Protein AF-0000000084538954 (afdb_homodimer)

Foldseek 3Di:
DPPPPPPPCVVVCPPPHDDDDDDDDDDDPVVVVLLQVQQVVVVHHSVVSVVCVVVVQWDADPSHIDGPPPPD/DPPPPPPPCVVVCPPPHDDDDDDDDDDDPVVVVLLQVQQVVVVHHSVVSVVCVVVVQWDADPSHIDGPPPPD

Structure (mmCIF, N/CA/C/O backbone):
data_AF-0000000084538954-model_v1
#
loop_
_entity.id
_entity.type
_entity.pdbx_description
1 polymer 'Ribbon-helix-helix protein CopG domain-containing protein'
#
loop_
_atom_site.group_PDB
_atom_site.id
_atom_site.type_symbol
_atom_site.label_atom_id
_atom_site.label_alt_id
_atom_site.label_comp_id
_atom_site.label_asym_id
_atom_site.label_entity_id
_atom_site.label_seq_id
_atom_site.pdbx_PDB_ins_code
_atom_site.Cartn_x
_atom_site.Cartn_y
_atom_site.Cartn_z
_atom_site.occupancy
_atom_site.B_iso_or_equiv
_atom_site.auth_seq_id
_atom_site.auth_comp_id
_atom_site.auth_asym_id
_atom_site.auth_atom_id
_atom_site.pdbx_PDB_model_num
ATOM 1 N N . MET A 1 1 ? 22.234 42.188 21.312 1 40.59 1 MET A N 1
ATOM 2 C CA . MET A 1 1 ? 22.531 40.875 20.812 1 40.59 1 MET A CA 1
ATOM 3 C C . MET A 1 1 ? 21.391 40.344 19.938 1 40.59 1 MET A C 1
ATOM 5 O O . MET A 1 1 ? 20.234 40.344 20.359 1 40.59 1 MET A O 1
ATOM 9 N N . LYS A 1 2 ? 21.547 40.5 18.578 1 42.34 2 LYS A N 1
ATOM 10 C CA . LYS A 1 2 ? 20.594 40.094 17.547 1 42.34 2 LYS A CA 1
ATOM 11 C C . LYS A 1 2 ? 20.078 38.688 17.797 1 42.34 2 LYS A C 1
ATOM 13 O O . LYS A 1 2 ? 20.859 37.75 18.047 1 42.34 2 LYS A O 1
ATOM 18 N N . ARG A 1 3 ? 18.953 38.5 18.438 1 47.72 3 ARG A N 1
ATOM 19 C CA . ARG A 1 3 ? 18.328 37.188 18.562 1 47.72 3 ARG A CA 1
ATOM 20 C C . ARG A 1 3 ? 18.438 36.406 17.25 1 47.72 3 ARG A C 1
ATOM 22 O O . ARG A 1 3 ? 17.953 36.844 16.219 1 47.72 3 ARG A O 1
ATOM 29 N N . THR A 1 4 ? 19.625 35.781 16.938 1 44.12 4 THR A N 1
ATOM 30 C CA . THR A 1 4 ? 19.75 34.781 15.891 1 44.12 4 THR A CA 1
ATOM 31 C C . THR A 1 4 ? 18.453 34 15.766 1 44.12 4 THR A C 1
ATOM 33 O O . THR A 1 4 ? 17.922 33.469 16.766 1 44.12 4 THR A O 1
ATOM 36 N N . LYS A 1 5 ? 17.484 34.438 14.961 1 42.75 5 LYS A N 1
ATOM 37 C CA . LYS A 1 5 ? 16.344 33.625 14.531 1 42.75 5 LYS A CA 1
ATOM 38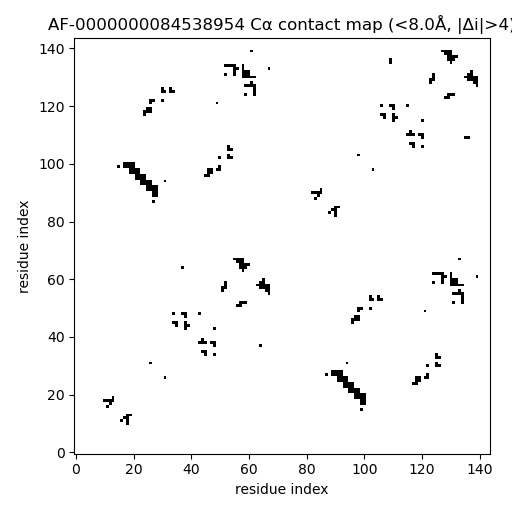 C C . LYS A 1 5 ? 16.734 32.156 14.422 1 42.75 5 LYS A C 1
ATOM 40 O O . LYS A 1 5 ? 17.625 31.797 13.641 1 42.75 5 LYS A O 1
ATOM 45 N N . LEU A 1 6 ? 17.016 31.453 15.594 1 44 6 LEU A N 1
ATOM 46 C CA . LEU A 1 6 ? 17.203 30.016 15.492 1 44 6 LEU A CA 1
ATOM 47 C C . LEU A 1 6 ? 16.344 29.438 14.375 1 44 6 LEU A C 1
ATOM 49 O O . LEU A 1 6 ? 15.125 29.656 14.344 1 44 6 LEU A O 1
ATOM 53 N N . TYR A 1 7 ? 16.625 29.562 13.086 1 45.28 7 TYR A N 1
ATOM 54 C CA . TYR A 1 7 ? 16.078 28.688 12.039 1 45.28 7 TYR A CA 1
ATOM 55 C C . TYR A 1 7 ? 15.734 27.312 12.602 1 45.28 7 TYR A C 1
ATOM 57 O O . TYR A 1 7 ? 16.609 26.453 12.758 1 45.28 7 TYR A O 1
ATOM 65 N N . GLY A 1 8 ? 15.305 27.234 13.867 1 39.62 8 GLY A N 1
ATOM 66 C CA . GLY A 1 8 ? 14.961 25.875 14.242 1 39.62 8 GLY A CA 1
ATOM 67 C C . GLY A 1 8 ? 14.383 25.062 13.094 1 39.62 8 GLY A C 1
ATOM 68 O O . GLY A 1 8 ? 13.797 25.625 12.164 1 39.62 8 GLY A O 1
ATOM 69 N N . ASN A 1 9 ? 15.094 24 12.664 1 43.22 9 ASN A N 1
ATOM 70 C CA . ASN A 1 9 ? 14.719 22.953 11.719 1 43.22 9 ASN A CA 1
ATOM 71 C C . ASN A 1 9 ? 13.211 22.703 11.734 1 43.22 9 ASN A C 1
ATOM 73 O O . ASN A 1 9 ? 12.703 22.031 12.633 1 43.22 9 ASN A O 1
ATOM 77 N N . ARG A 1 10 ? 12.398 23.641 11.797 1 44.56 10 ARG A N 1
ATOM 78 C CA . ARG A 1 10 ? 11 23.25 11.609 1 44.56 10 ARG A CA 1
ATOM 79 C C . ARG A 1 10 ? 10.867 22.109 10.617 1 44.56 10 ARG A C 1
ATOM 81 O O . ARG A 1 10 ? 11.039 22.297 9.414 1 44.56 10 ARG A O 1
ATOM 88 N N . ALA A 1 11 ? 11.766 21.188 10.734 1 47 11 ALA A N 1
ATOM 89 C CA . ALA A 1 11 ? 11.469 20 9.938 1 47 11 ALA A CA 1
ATOM 90 C C . ALA A 1 11 ? 9.969 19.891 9.656 1 47 11 ALA A C 1
ATOM 92 O O . ALA A 1 11 ? 9.156 20.016 10.57 1 47 11 ALA A O 1
ATOM 93 N N . GLU A 1 12 ? 9.555 20.625 8.633 1 50.78 12 GLU A N 1
ATOM 94 C CA . GLU A 1 12 ? 8.18 20.641 8.156 1 50.78 12 GLU A CA 1
ATOM 95 C C . GLU A 1 12 ? 7.469 19.328 8.461 1 50.78 12 GLU A C 1
ATOM 97 O O . GLU A 1 12 ? 7.887 18.266 7.984 1 50.78 12 GLU A O 1
ATOM 102 N N . ARG A 1 13 ? 7.129 19.078 9.75 1 62 13 ARG A N 1
ATOM 103 C CA . ARG A 1 13 ? 6.191 18 10.062 1 62 13 ARG A CA 1
ATOM 104 C C . ARG A 1 13 ? 5.031 17.984 9.07 1 62 13 ARG A C 1
ATOM 106 O O . ARG A 1 13 ? 4.391 19.016 8.836 1 62 13 ARG A O 1
ATOM 113 N N . GLY A 1 14 ? 5.191 17.203 8.109 1 68.25 14 GLY A N 1
ATOM 114 C CA . GLY A 1 14 ? 4.172 17.062 7.086 1 68.25 14 GLY A CA 1
ATOM 115 C C . GLY A 1 14 ? 2.77 16.922 7.656 1 68.25 14 GLY A C 1
ATOM 116 O O . GLY A 1 14 ? 2.543 17.203 8.836 1 68.25 14 GLY A O 1
ATOM 117 N N . GLN A 1 15 ? 1.912 16.672 6.832 1 78.38 15 GLN A N 1
ATOM 118 C CA . GLN A 1 15 ? 0.48 16.547 7.086 1 78.38 15 GLN A CA 1
ATOM 119 C C . GLN A 1 15 ? 0.212 15.695 8.32 1 78.38 15 GLN A C 1
ATOM 121 O O . GLN A 1 15 ? -0.75 15.938 9.055 1 78.38 15 GLN A O 1
ATOM 126 N N . TYR A 1 16 ? 1.184 14.844 8.719 1 89.88 16 TYR A N 1
ATOM 127 C CA . TYR A 1 16 ? 0.974 13.898 9.812 1 89.88 16 TYR A CA 1
ATOM 128 C C . TYR A 1 16 ? 1.87 14.234 11 1 89.88 16 TYR A C 1
ATOM 130 O O . TYR A 1 16 ? 1.995 13.438 11.938 1 89.88 16 TYR A O 1
ATOM 138 N N . GLY A 1 17 ? 2.506 15.367 10.93 1 89.38 17 GLY A N 1
ATOM 139 C CA . GLY A 1 17 ? 3.395 15.75 12.016 1 89.38 17 GLY A CA 1
ATOM 140 C C . GLY A 1 17 ? 4.688 14.961 12.039 1 89.38 17 GLY A C 1
ATOM 141 O O . GLY A 1 17 ? 5.359 14.891 13.07 1 89.38 17 GLY A O 1
ATOM 142 N N . GLU A 1 18 ? 4.934 14.25 11.07 1 91.81 18 GLU A N 1
ATOM 143 C CA . GLU A 1 18 ? 6.117 13.406 10.914 1 91.81 18 GLU A CA 1
ATOM 144 C C . GLU A 1 18 ? 6.77 13.625 9.547 1 91.81 18 GLU A C 1
ATOM 146 O O . GLU A 1 18 ? 6.094 13.977 8.586 1 91.81 18 GLU A O 1
ATOM 151 N N . THR A 1 19 ? 8.062 13.391 9.562 1 92.5 19 THR A N 1
ATOM 152 C CA . THR A 1 19 ? 8.781 13.43 8.289 1 92.5 19 THR A CA 1
ATOM 153 C C . THR A 1 19 ? 8.539 12.148 7.492 1 92.5 19 THR A C 1
ATOM 155 O O . THR A 1 19 ? 8.328 11.086 8.07 1 92.5 19 THR A O 1
ATOM 158 N N . LYS A 1 20 ? 8.531 12.336 6.156 1 94.56 20 LYS A N 1
ATOM 159 C CA . LYS A 1 20 ? 8.336 11.18 5.285 1 94.56 20 LYS A CA 1
ATOM 160 C C . LYS A 1 20 ? 9.672 10.57 4.867 1 94.56 20 LYS A C 1
ATOM 162 O O . LYS A 1 20 ? 10.688 11.273 4.82 1 94.56 20 LYS A O 1
ATOM 167 N N . SER A 1 21 ? 9.633 9.305 4.723 1 95.12 21 SER A N 1
ATOM 168 C CA . SER A 1 21 ? 10.773 8.562 4.191 1 95.12 21 SER A CA 1
ATOM 169 C C . SER A 1 21 ? 10.391 7.766 2.951 1 95.12 21 SER A C 1
ATOM 171 O O . SER A 1 21 ? 9.219 7.438 2.758 1 95.12 21 SER A O 1
ATOM 173 N N . ARG A 1 22 ? 11.453 7.469 2.189 1 96.69 22 ARG A N 1
ATOM 174 C CA . ARG A 1 22 ? 11.242 6.695 0.972 1 96.69 22 ARG A CA 1
ATOM 175 C C . ARG A 1 22 ? 11.273 5.195 1.266 1 96.69 22 ARG A C 1
ATOM 177 O O . ARG A 1 22 ? 12.125 4.723 2.018 1 96.69 22 ARG A O 1
ATOM 184 N N . VAL A 1 23 ? 10.281 4.527 0.753 1 97.56 23 VAL A N 1
ATOM 185 C CA . VAL A 1 23 ? 10.25 3.072 0.818 1 97.56 23 VAL A CA 1
ATOM 186 C C . VAL A 1 23 ? 10.102 2.494 -0.588 1 97.56 23 VAL A C 1
ATOM 188 O O . VAL A 1 23 ? 9.391 3.055 -1.427 1 97.56 23 VAL A O 1
ATOM 191 N N . THR A 1 24 ? 10.844 1.407 -0.842 1 97.94 24 THR A N 1
ATOM 192 C CA . THR A 1 24 ? 10.758 0.71 -2.121 1 97.94 24 THR A CA 1
ATOM 193 C C . THR A 1 24 ? 9.984 -0.594 -1.978 1 97.94 24 THR A C 1
ATOM 195 O O . THR A 1 24 ? 10.258 -1.391 -1.077 1 97.94 24 THR A O 1
ATOM 198 N N . LEU A 1 25 ? 8.992 -0.76 -2.842 1 98 25 LEU A N 1
ATOM 199 C CA . LEU A 1 25 ? 8.211 -1.99 -2.889 1 98 25 LEU A CA 1
ATOM 200 C C . LEU A 1 25 ? 8.375 -2.691 -4.234 1 98 25 LEU A C 1
ATOM 202 O O . LEU A 1 25 ? 8.586 -2.035 -5.258 1 98 25 LEU A O 1
ATOM 206 N N . THR A 1 26 ? 8.32 -4.027 -4.219 1 97.19 26 THR A N 1
ATOM 207 C CA . THR A 1 26 ? 8.359 -4.828 -5.438 1 97.19 26 THR A CA 1
ATOM 208 C C . THR A 1 26 ? 6.988 -5.43 -5.734 1 97.19 26 THR A C 1
ATOM 210 O O . THR A 1 26 ? 6.547 -6.344 -5.039 1 97.19 26 THR A O 1
ATOM 213 N N . VAL A 1 27 ? 6.312 -4.855 -6.691 1 97.19 27 VAL A N 1
ATOM 214 C CA . VAL A 1 27 ? 4.957 -5.273 -7.035 1 97.19 27 VAL A CA 1
ATOM 215 C C . VAL A 1 27 ? 4.824 -5.395 -8.555 1 97.19 27 VAL A C 1
ATOM 217 O O . VAL A 1 27 ? 5.73 -5.004 -9.289 1 97.19 27 VAL A O 1
ATOM 220 N N . THR A 1 28 ? 3.789 -6.082 -8.906 1 97.31 28 THR A N 1
ATOM 221 C CA . THR A 1 28 ? 3.557 -6.254 -10.336 1 97.31 28 THR A CA 1
ATOM 222 C C . THR A 1 28 ? 3.107 -4.941 -10.969 1 97.31 28 THR A C 1
ATOM 224 O O . THR A 1 28 ? 2.691 -4.016 -10.273 1 97.31 28 THR A O 1
ATOM 227 N N . GLN A 1 29 ? 3.242 -4.867 -12.328 1 96.44 29 GLN A N 1
ATOM 228 C CA . GLN A 1 29 ? 2.77 -3.689 -13.055 1 96.44 29 GLN A CA 1
ATOM 229 C C . GLN A 1 29 ? 1.269 -3.492 -12.859 1 96.44 29 GLN A C 1
ATOM 231 O O . GLN A 1 29 ? 0.796 -2.361 -12.734 1 96.44 29 GLN A O 1
ATOM 236 N N . SER A 1 30 ? 0.51 -4.562 -12.836 1 96.5 30 SER A N 1
ATOM 237 C CA . SER A 1 30 ? -0.934 -4.469 -12.641 1 96.5 30 SER A CA 1
ATOM 238 C C . SER A 1 30 ? -1.275 -3.854 -11.289 1 96.5 30 SER A C 1
ATOM 240 O O . SER A 1 30 ? -2.191 -3.035 -11.188 1 96.5 30 SER A O 1
ATOM 242 N N . ALA A 1 31 ? -0.552 -4.219 -10.25 1 96.19 31 ALA A N 1
ATOM 243 C CA . ALA A 1 31 ? -0.782 -3.656 -8.922 1 96.19 31 ALA A CA 1
ATOM 244 C C . ALA A 1 31 ? -0.517 -2.152 -8.914 1 96.19 31 ALA A C 1
ATOM 246 O O . ALA A 1 31 ? -1.271 -1.388 -8.305 1 96.19 31 ALA A O 1
ATOM 247 N N . ILE A 1 32 ? 0.532 -1.754 -9.656 1 97.44 32 ILE A N 1
ATOM 248 C CA . ILE A 1 32 ? 0.861 -0.335 -9.758 1 97.44 32 ILE A CA 1
ATOM 249 C C . ILE A 1 32 ? -0.292 0.417 -10.414 1 97.44 32 ILE A C 1
ATOM 251 O O . ILE A 1 32 ? -0.74 1.448 -9.906 1 97.44 32 ILE A O 1
ATOM 255 N N . ASP A 1 33 ? -0.715 -0.148 -11.484 1 96.81 33 ASP A N 1
ATOM 256 C CA . ASP A 1 33 ? -1.813 0.473 -12.219 1 96.81 33 ASP A CA 1
ATOM 257 C C . ASP A 1 33 ? -3.07 0.56 -11.359 1 96.81 33 ASP A C 1
ATOM 259 O O . ASP A 1 33 ? -3.779 1.568 -11.391 1 96.81 33 ASP A O 1
ATOM 263 N N . MET A 1 34 ? -3.346 -0.428 -10.602 1 95.19 34 MET A N 1
ATOM 264 C CA . MET A 1 34 ? -4.52 -0.458 -9.734 1 95.19 34 MET A CA 1
ATOM 265 C C . MET A 1 34 ? -4.406 0.585 -8.633 1 95.19 34 MET A C 1
ATOM 267 O O . MET A 1 34 ? -5.367 1.297 -8.336 1 95.19 34 MET A O 1
ATOM 271 N N . LEU A 1 35 ? -3.23 0.683 -8.047 1 96.19 35 LEU A N 1
ATOM 272 C CA . LEU A 1 35 ? -3.008 1.696 -7.023 1 96.19 35 LEU A CA 1
ATOM 273 C C . LEU A 1 35 ? -3.178 3.1 -7.598 1 96.19 35 LEU A C 1
ATOM 275 O O . LEU A 1 35 ? -3.779 3.967 -6.961 1 96.19 35 LEU A O 1
ATOM 279 N N . ASP A 1 36 ? -2.668 3.268 -8.836 1 97.06 36 ASP A N 1
ATOM 280 C CA . ASP A 1 36 ? -2.791 4.562 -9.492 1 97.06 36 ASP A CA 1
ATOM 281 C C . ASP A 1 36 ? -4.254 4.906 -9.758 1 97.06 36 ASP A C 1
ATOM 283 O O . ASP A 1 36 ? -4.676 6.047 -9.57 1 97.06 36 ASP A O 1
ATOM 287 N N . GLN A 1 37 ? -4.953 3.971 -10.242 1 96.25 37 GLN A N 1
ATOM 288 C CA . GLN A 1 37 ? -6.371 4.184 -10.516 1 96.25 37 GLN A CA 1
ATOM 289 C C . GLN A 1 37 ? -7.129 4.523 -9.234 1 96.25 37 GLN A C 1
ATOM 291 O O . GLN A 1 37 ? -7.945 5.449 -9.219 1 96.25 37 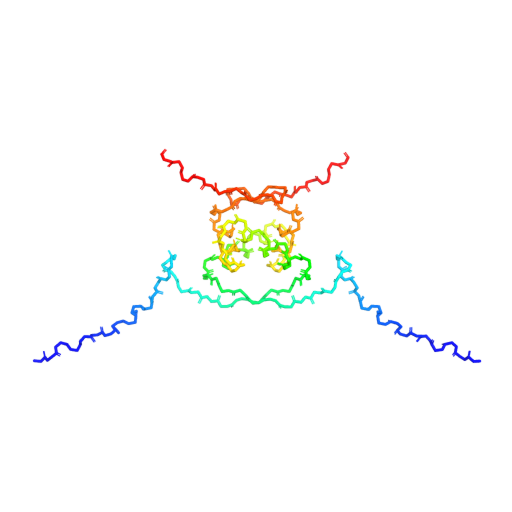GLN A O 1
ATOM 296 N N . MET A 1 38 ? -6.871 3.791 -8.141 1 94.38 38 MET A N 1
ATOM 297 C CA . MET A 1 38 ? -7.504 4.055 -6.852 1 94.38 38 MET A CA 1
ATOM 298 C C . MET A 1 38 ? -7.168 5.461 -6.359 1 94.38 38 MET A C 1
ATOM 300 O O . MET A 1 38 ? -8.039 6.172 -5.859 1 94.38 38 MET A O 1
ATOM 304 N N . ALA A 1 39 ? -5.891 5.797 -6.492 1 96.31 39 ALA A N 1
ATOM 305 C CA . ALA A 1 39 ? -5.449 7.113 -6.043 1 96.31 39 ALA A CA 1
ATOM 306 C C . ALA A 1 39 ? -6.172 8.227 -6.797 1 96.31 39 ALA A C 1
ATOM 308 O O . ALA A 1 39 ? -6.637 9.195 -6.191 1 96.31 39 ALA A O 1
ATOM 309 N N . LYS A 1 40 ? -6.34 8.023 -8.102 1 96.12 40 LYS A N 1
ATOM 310 C CA . LYS A 1 40 ? -7 9.016 -8.945 1 96.12 40 LYS A CA 1
ATOM 311 C C . LYS A 1 40 ? -8.461 9.188 -8.547 1 96.12 40 LYS A C 1
ATOM 313 O O . LYS A 1 40 ? -8.992 10.297 -8.57 1 96.12 40 LYS A O 1
ATOM 318 N N . GLU A 1 41 ? -9.062 8.148 -8.156 1 93.38 41 GLU A N 1
ATOM 319 C CA . GLU A 1 41 ? -10.477 8.156 -7.805 1 93.38 41 GLU A CA 1
ATOM 320 C C . GLU A 1 41 ? -10.742 9.055 -6.598 1 93.38 41 GLU A C 1
ATOM 322 O O . GLU A 1 41 ? -11.836 9.617 -6.461 1 93.38 41 GLU A O 1
ATOM 327 N N . VAL A 1 42 ? -9.781 9.219 -5.695 1 93.38 42 VAL A N 1
ATOM 328 C CA . VAL A 1 42 ? -9.977 10.008 -4.484 1 93.38 42 VAL A CA 1
ATOM 329 C C . VAL A 1 42 ? -9.078 11.242 -4.52 1 93.38 42 VAL A C 1
ATOM 331 O O . VAL A 1 42 ? -8.812 11.859 -3.486 1 93.38 42 VAL A O 1
ATOM 334 N N . ASP A 1 43 ? -8.477 11.578 -5.656 1 96 43 ASP A N 1
ATOM 335 C CA . ASP A 1 43 ? -7.645 12.75 -5.918 1 96 43 ASP A CA 1
ATOM 336 C C . ASP A 1 43 ? -6.395 12.742 -5.039 1 96 43 ASP A C 1
ATOM 338 O O . ASP A 1 43 ? -6.086 13.734 -4.379 1 96 43 ASP A O 1
ATOM 342 N N . LEU A 1 44 ? 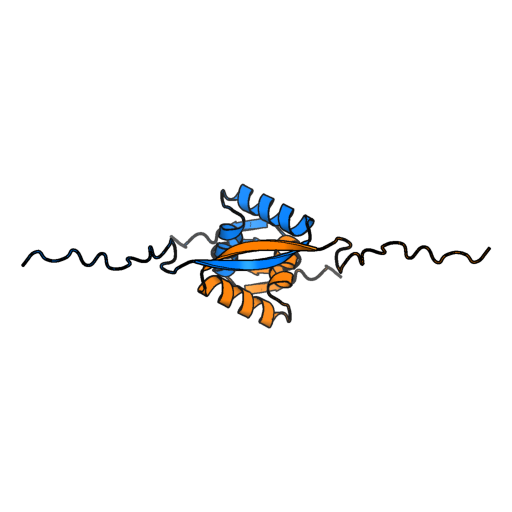-5.695 11.609 -4.988 1 96.56 44 LEU A N 1
ATOM 343 C CA . LEU A 1 44 ? -4.426 11.43 -4.293 1 96.56 44 LEU A CA 1
ATOM 344 C C . LEU A 1 44 ? -3.354 10.914 -5.246 1 96.56 44 LEU A C 1
ATOM 346 O O . LEU A 1 44 ? -3.643 10.602 -6.402 1 96.56 44 LEU A O 1
ATOM 350 N N . ASN A 1 45 ? -2.16 10.977 -4.746 1 97.5 45 ASN A N 1
ATOM 351 C CA . ASN A 1 45 ? -1.089 10.234 -5.402 1 97.5 45 ASN A CA 1
ATOM 352 C C . ASN A 1 45 ? -0.924 8.836 -4.797 1 97.5 45 ASN A C 1
ATOM 354 O O . ASN A 1 45 ? -1.524 8.531 -3.768 1 97.5 45 ASN A O 1
ATOM 358 N N . ARG A 1 46 ? -0.214 8.023 -5.465 1 97.25 46 ARG A N 1
ATOM 359 C CA . ARG A 1 46 ? -0.007 6.641 -5.047 1 97.25 46 ARG A CA 1
ATOM 360 C C . ARG A 1 46 ? 0.546 6.574 -3.627 1 97.25 46 ARG A C 1
ATOM 362 O O . ARG A 1 46 ? 0.09 5.766 -2.814 1 97.25 46 ARG A O 1
ATOM 369 N N . SER A 1 47 ? 1.572 7.457 -3.287 1 97.94 47 SER A N 1
ATOM 370 C CA . SER A 1 47 ? 2.188 7.461 -1.965 1 97.94 47 SER A CA 1
ATOM 371 C C . SER A 1 47 ? 1.182 7.859 -0.889 1 97.94 47 SER A C 1
ATOM 373 O O . SER A 1 47 ? 1.104 7.219 0.162 1 97.94 47 SER A O 1
ATOM 375 N N . GLU A 1 48 ? 0.434 8.859 -1.216 1 96.75 48 GLU A N 1
ATOM 376 C CA . GLU A 1 48 ? -0.577 9.305 -0.264 1 96.75 48 GLU A CA 1
ATOM 377 C C . GLU A 1 48 ? -1.685 8.266 -0.102 1 96.75 48 GLU A C 1
ATOM 379 O O . GLU A 1 48 ? -2.203 8.07 0.999 1 96.75 48 GLU A O 1
ATOM 384 N N . LEU A 1 49 ? -2.014 7.57 -1.155 1 95.75 49 LEU A N 1
ATOM 385 C CA . LEU A 1 49 ? -3.006 6.504 -1.069 1 95.75 49 LEU A CA 1
ATOM 386 C C . LEU A 1 49 ? -2.551 5.414 -0.104 1 95.75 49 LEU A C 1
ATOM 388 O O . LEU A 1 49 ? -3.287 5.047 0.814 1 95.75 49 LEU A O 1
ATOM 392 N N . VAL A 1 50 ? -1.343 4.98 -0.274 1 96.44 50 VAL A N 1
ATOM 393 C CA . VAL A 1 50 ? -0.814 3.91 0.564 1 96.44 50 VAL A CA 1
ATOM 394 C C . VAL A 1 50 ? -0.691 4.395 2.008 1 96.44 50 VAL A C 1
ATOM 396 O O . VAL A 1 50 ? -0.996 3.656 2.945 1 96.44 50 VAL A O 1
ATOM 399 N N . GLU A 1 51 ? -0.341 5.707 2.166 1 95.75 51 GLU A N 1
ATOM 400 C CA . GLU A 1 51 ? -0.246 6.32 3.486 1 95.75 51 GLU A CA 1
ATOM 401 C C . GLU A 1 51 ? -1.593 6.301 4.203 1 95.75 51 GLU A C 1
ATOM 403 O O . GLU A 1 51 ? -1.681 5.871 5.355 1 95.75 51 GLU A O 1
ATOM 408 N N . GLN A 1 52 ? -2.619 6.711 3.543 1 94.06 52 GLN A N 1
ATOM 409 C CA . GLN A 1 52 ? -3.943 6.809 4.148 1 94.06 52 GLN A CA 1
ATOM 410 C C . GLN A 1 52 ? -4.535 5.426 4.406 1 94.06 52 GLN A C 1
ATOM 412 O O . GLN A 1 52 ? -5.262 5.23 5.383 1 94.06 52 GLN A O 1
ATOM 417 N N . ILE A 1 53 ? -4.168 4.461 3.566 1 93.12 53 ILE A N 1
ATOM 418 C CA . ILE A 1 53 ? -4.578 3.078 3.803 1 93.12 53 ILE A CA 1
ATOM 419 C C . ILE A 1 53 ? -3.912 2.555 5.074 1 93.12 53 ILE A C 1
ATOM 421 O O . ILE A 1 53 ? -4.574 1.967 5.93 1 93.12 53 ILE A O 1
ATOM 425 N N . ALA A 1 54 ? -2.658 2.758 5.172 1 94.06 54 ALA A N 1
ATOM 426 C CA . ALA A 1 54 ? -1.906 2.299 6.336 1 94.06 54 ALA A CA 1
ATOM 427 C C . ALA A 1 54 ? -2.48 2.885 7.625 1 94.06 54 ALA A C 1
ATOM 429 O O . ALA A 1 54 ? -2.607 2.182 8.633 1 94.06 54 ALA A O 1
ATOM 430 N N . ARG A 1 55 ? -2.898 4.098 7.539 1 91.81 55 ARG A N 1
ATOM 431 C CA . ARG A 1 55 ? -3.363 4.805 8.727 1 91.81 55 ARG A CA 1
ATOM 432 C C . ARG A 1 55 ? -4.832 4.504 9.008 1 91.81 55 ARG A C 1
ATOM 434 O O . ARG A 1 55 ? -5.375 4.926 10.023 1 91.81 55 ARG A O 1
ATOM 441 N N . GLY A 1 56 ? -5.438 3.891 8.055 1 90 56 GLY A N 1
ATOM 442 C CA . GLY A 1 56 ? -6.836 3.549 8.258 1 90 56 GLY A CA 1
ATOM 443 C C . GLY A 1 56 ? -7.785 4.672 7.879 1 90 56 GLY A C 1
ATOM 444 O O . GLY A 1 56 ? -8.945 4.672 8.289 1 90 56 GLY A O 1
ATOM 445 N N . MET A 1 57 ? -7.309 5.641 7.203 1 90.69 57 MET A N 1
ATOM 446 C CA . MET A 1 57 ? -8.125 6.777 6.777 1 90.69 57 MET A CA 1
ATOM 447 C C . MET A 1 57 ? -8.953 6.422 5.547 1 90.69 57 MET A C 1
ATOM 449 O O . MET A 1 57 ? -9.953 7.074 5.258 1 90.69 57 MET A O 1
ATOM 453 N N . LEU A 1 58 ? -8.508 5.344 4.812 1 90.88 58 LEU A N 1
ATOM 454 C CA . LEU A 1 58 ? -9.234 4.785 3.68 1 90.88 58 LEU A CA 1
ATOM 455 C C . LEU A 1 58 ? -9.523 3.303 3.891 1 90.88 58 LEU A C 1
ATOM 457 O O . LEU A 1 58 ? -8.68 2.574 4.422 1 90.88 58 LEU A O 1
ATOM 461 N N . GLU A 1 59 ? -10.68 2.943 3.543 1 88.06 59 GLU A N 1
ATOM 462 C CA . GLU A 1 59 ? -11.078 1.541 3.58 1 88.06 59 GLU A CA 1
ATOM 463 C C . GLU A 1 59 ? -11.203 0.964 2.172 1 88.06 59 GLU A C 1
ATOM 465 O O . GLU A 1 59 ? -11.68 1.638 1.258 1 88.06 59 GLU A O 1
ATOM 470 N N . ILE A 1 60 ? -10.672 -0.199 2.068 1 84.12 60 ILE A N 1
ATOM 471 C CA . ILE A 1 60 ? -10.812 -0.894 0.793 1 84.12 60 ILE A CA 1
ATOM 472 C C . ILE A 1 60 ? -11.664 -2.146 0.977 1 84.12 60 ILE A C 1
ATOM 474 O O . ILE A 1 60 ? -11.367 -2.988 1.828 1 84.12 60 ILE A O 1
ATOM 478 N N . LYS A 1 61 ? -12.688 -2.133 0.317 1 77.69 61 LYS A N 1
ATOM 479 C CA . LYS A 1 61 ? -13.57 -3.291 0.296 1 77.69 61 LYS A CA 1
ATOM 480 C C . LYS A 1 61 ? -13.836 -3.754 -1.133 1 77.69 61 LYS A C 1
ATOM 482 O O . LYS A 1 61 ? -14.375 -2.996 -1.946 1 77.69 61 LYS A O 1
ATOM 487 N N . GLY A 1 62 ? -13.516 -5.027 -1.289 1 70.94 62 GLY A N 1
ATOM 488 C CA . GLY A 1 62 ? -13.781 -5.539 -2.623 1 70.94 62 GLY A CA 1
ATOM 489 C C . GLY A 1 62 ? -13.172 -4.691 -3.723 1 70.94 62 GLY A C 1
ATOM 490 O O . GLY A 1 62 ? -13.789 -4.484 -4.77 1 70.94 62 GLY A O 1
ATOM 491 N N . GLY A 1 63 ? -12.07 -4.047 -3.488 1 69.56 63 GLY A N 1
ATOM 492 C CA . GLY A 1 63 ? -11.422 -3.221 -4.492 1 69.56 63 GLY A CA 1
ATOM 493 C C . GLY A 1 63 ? -11.969 -1.806 -4.543 1 69.56 63 GLY A C 1
ATOM 494 O O . GLY A 1 63 ? -11.516 -0.99 -5.348 1 69.56 63 GLY A O 1
ATOM 495 N N . GLN A 1 64 ? -12.938 -1.529 -3.781 1 76.12 64 GLN A N 1
ATOM 496 C CA . GLN A 1 64 ? -13.531 -0.197 -3.75 1 76.12 64 GLN A CA 1
ATOM 497 C C . GLN A 1 64 ? -13.102 0.566 -2.5 1 76.12 64 GLN A C 1
ATOM 499 O O . GLN A 1 64 ? -13.031 -0.007 -1.41 1 76.12 64 GLN A O 1
ATOM 504 N N . LEU A 1 65 ? -12.797 1.86 -2.742 1 82.5 65 LEU A N 1
ATOM 505 C CA . LEU A 1 65 ? -12.289 2.688 -1.652 1 82.5 65 LEU A CA 1
ATOM 506 C C . LEU A 1 65 ? -13.43 3.434 -0.965 1 82.5 65 LEU A C 1
ATOM 508 O O . LEU A 1 65 ? -14.367 3.895 -1.625 1 82.5 65 LEU A O 1
ATOM 512 N N . SER A 1 66 ? -13.461 3.342 0.358 1 80 66 SER A N 1
ATOM 513 C CA . SER A 1 66 ? -14.367 4.18 1.146 1 80 66 SER A CA 1
ATOM 514 C C . SER A 1 66 ? -13.609 4.918 2.246 1 80 66 SER A C 1
ATOM 516 O O . SER A 1 66 ? -12.688 4.371 2.852 1 80 66 SER A O 1
ATOM 518 N N . ARG A 1 67 ? -13.844 6.297 2.15 1 74 67 ARG A N 1
ATOM 519 C CA . ARG A 1 67 ? -13.172 7.109 3.154 1 74 67 ARG A CA 1
ATOM 520 C C . ARG A 1 67 ? -13.891 7.035 4.496 1 74 67 ARG A C 1
ATOM 522 O O . ARG A 1 67 ? -15.125 7.031 4.547 1 74 67 ARG A O 1
ATOM 529 N N . GLN A 1 68 ? -13.297 6.578 5.539 1 64.94 68 GLN A N 1
ATOM 530 C CA . GLN A 1 68 ? -13.906 6.562 6.863 1 64.94 68 GLN A CA 1
ATOM 531 C C . GLN A 1 68 ? -14.297 7.973 7.305 1 64.94 68 GLN A C 1
ATOM 533 O O . GLN A 1 68 ? -13.516 8.914 7.148 1 64.94 68 GLN A O 1
ATOM 538 N N . GLN A 1 69 ? -15.578 8.422 6.961 1 51.5 69 GLN A N 1
ATOM 539 C CA . GLN A 1 69 ? -16.156 9.672 7.441 1 51.5 69 GLN A CA 1
ATOM 540 C C . GLN A 1 69 ? -15.914 9.844 8.938 1 51.5 69 GLN A C 1
ATOM 542 O O . GLN A 1 69 ? -16.031 8.891 9.711 1 51.5 69 GLN A O 1
ATOM 547 N N . ALA A 1 70 ? -14.992 10.742 9.367 1 45.5 70 ALA A N 1
ATOM 548 C CA . ALA A 1 70 ? -15.07 11.164 10.758 1 45.5 70 ALA A CA 1
ATOM 549 C C . ALA A 1 70 ? -16.516 11.258 11.227 1 45.5 70 ALA A C 1
ATOM 551 O O . ALA A 1 70 ? -17.406 11.625 10.453 1 45.5 70 ALA A O 1
ATOM 552 N N . ALA A 1 71 ? -17.109 10.32 12.125 1 37.81 71 ALA A N 1
ATOM 553 C CA . ALA A 1 71 ? -18.359 10.719 12.781 1 37.81 71 ALA A CA 1
ATOM 554 C C . ALA A 1 71 ? -18.375 12.219 13.062 1 37.81 71 ALA A C 1
ATOM 556 O O . ALA A 1 71 ? -17.453 12.742 13.719 1 37.81 71 ALA A O 1
ATOM 557 N N . LYS A 1 72 ? -18.922 13.102 12.25 1 29.33 72 LYS A N 1
ATOM 558 C CA . LYS A 1 72 ? -19.422 14.344 12.852 1 29.33 72 LYS A CA 1
ATOM 559 C C . LYS A 1 72 ? -20.203 14.062 14.133 1 29.33 72 LYS A C 1
ATOM 561 O O . LYS A 1 72 ? -20.984 13.109 14.188 1 29.33 72 LYS A O 1
ATOM 566 N N . MET B 1 1 ? 21 -33.219 -34.375 1 39.22 1 MET B N 1
ATOM 567 C CA . MET B 1 1 ? 20.844 -31.797 -34.062 1 39.22 1 MET B CA 1
ATOM 568 C C . MET B 1 1 ? 20.297 -31.609 -32.656 1 39.22 1 MET B C 1
ATOM 570 O O . MET B 1 1 ? 19.219 -32.125 -32.344 1 39.22 1 MET B O 1
ATOM 574 N N . LYS B 1 2 ? 21.234 -31.547 -31.672 1 41.34 2 LYS B N 1
ATOM 575 C CA . LYS B 1 2 ? 20.969 -31.375 -30.25 1 41.34 2 LYS B CA 1
ATOM 576 C C . LYS B 1 2 ? 19.938 -30.266 -30.016 1 41.34 2 LYS B C 1
ATOM 578 O O . LYS B 1 2 ? 20.047 -29.172 -30.578 1 41.34 2 LYS B O 1
ATOM 583 N N . ARG B 1 3 ? 18.672 -30.578 -29.906 1 46.31 3 ARG B N 1
ATOM 584 C CA . ARG B 1 3 ? 17.641 -29.609 -29.547 1 46.31 3 ARG B CA 1
ATOM 585 C C . ARG B 1 3 ? 18.156 -28.641 -28.484 1 46.31 3 ARG B C 1
ATOM 587 O O . ARG B 1 3 ? 18.562 -29.062 -27.391 1 46.31 3 ARG B O 1
ATOM 594 N N . THR B 1 4 ? 18.953 -27.594 -28.859 1 44.22 4 THR B N 1
ATOM 595 C CA . THR B 1 4 ? 19.234 -26.469 -27.969 1 44.22 4 THR B CA 1
ATOM 596 C C . THR B 1 4 ? 18.031 -26.172 -27.078 1 44.22 4 THR B C 1
ATOM 598 O O . THR B 1 4 ? 16.906 -26.016 -27.562 1 44.22 4 THR B O 1
ATOM 601 N N . LYS B 1 5 ? 17.922 -26.859 -25.922 1 42.69 5 LYS B N 1
ATOM 602 C CA . LYS B 1 5 ? 16.984 -26.453 -24.875 1 42.69 5 LYS B CA 1
ATOM 603 C C . LYS B 1 5 ? 16.797 -24.938 -24.859 1 42.69 5 LYS B C 1
ATOM 605 O O . LYS B 1 5 ? 17.766 -24.203 -24.641 1 42.69 5 LYS B O 1
ATOM 610 N N . LEU B 1 6 ? 16.125 -24.344 -25.922 1 44 6 LEU B N 1
ATOM 611 C CA . LEU B 1 6 ? 15.789 -22.938 -25.828 1 44 6 LEU B CA 1
ATOM 612 C C . LEU B 1 6 ? 15.516 -22.547 -24.375 1 44 6 LEU B C 1
ATOM 614 O O . LEU B 1 6 ? 14.711 -23.188 -23.688 1 44 6 LEU B O 1
ATOM 618 N N . TYR B 1 7 ? 16.469 -22.312 -23.469 1 45.62 7 TYR B N 1
A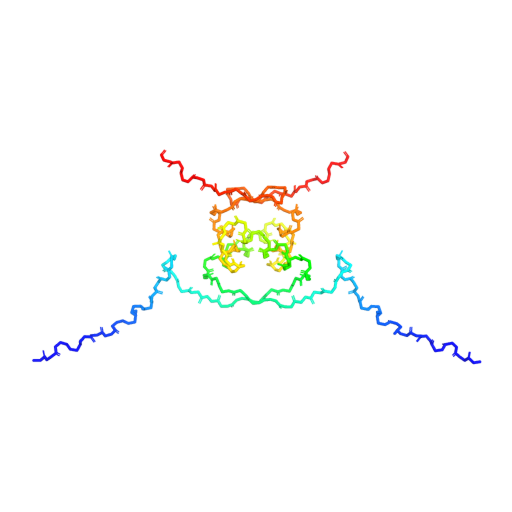TOM 619 C CA . TYR B 1 7 ? 16.281 -21.562 -22.234 1 45.62 7 TYR B CA 1
ATOM 620 C C . TYR B 1 7 ? 15.164 -20.547 -22.391 1 45.62 7 TYR B C 1
ATOM 622 O O . TYR B 1 7 ? 15.375 -19.453 -22.922 1 45.62 7 TYR B O 1
ATOM 630 N N . GLY B 1 8 ? 14.125 -20.859 -23.172 1 39.5 8 GLY B N 1
ATOM 631 C CA . GLY B 1 8 ? 13.102 -19.812 -23.172 1 39.5 8 GLY B CA 1
ATOM 632 C C . GLY B 1 8 ? 12.977 -19.109 -21.828 1 39.5 8 GLY B C 1
ATOM 633 O O . GLY B 1 8 ? 13.266 -19.688 -20.781 1 39.5 8 GLY B O 1
ATOM 634 N N . AS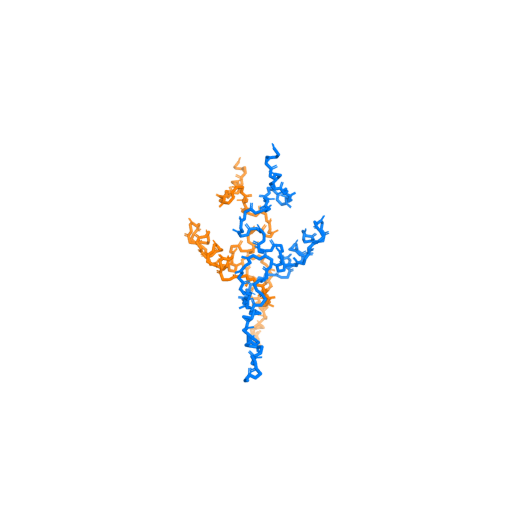N B 1 9 ? 13.328 -17.797 -21.797 1 42.72 9 ASN B N 1
ATOM 635 C CA . ASN B 1 9 ? 13.148 -16.828 -20.719 1 42.72 9 ASN B CA 1
ATOM 636 C C . ASN B 1 9 ? 11.914 -17.156 -19.891 1 42.72 9 ASN B C 1
ATOM 638 O O . ASN B 1 9 ? 10.789 -16.859 -20.297 1 42.72 9 ASN B O 1
ATOM 642 N N . ARG B 1 10 ? 11.609 -18.312 -19.594 1 44 10 ARG B N 1
ATOM 643 C CA . ARG B 1 10 ? 10.516 -18.453 -18.641 1 44 10 ARG B CA 1
ATOM 644 C C . ARG B 1 10 ? 10.539 -17.344 -17.609 1 44 10 ARG B C 1
ATOM 646 O O . ARG B 1 10 ? 11.391 -17.328 -16.719 1 44 10 ARG B O 1
ATOM 653 N N . ALA B 1 11 ? 10.844 -16.172 -18.078 1 46.31 11 ALA B N 1
ATOM 654 C CA . ALA B 1 11 ? 10.602 -15.094 -17.125 1 46.31 11 ALA B CA 1
ATOM 655 C C . ALA B 1 11 ? 9.555 -15.508 -16.094 1 46.31 11 ALA B C 1
ATOM 657 O O . ALA B 1 11 ? 8.469 -15.977 -16.453 1 46.31 11 ALA B O 1
ATOM 658 N N . GLU B 1 12 ? 10.023 -16.266 -15.117 1 50.59 12 GLU B N 1
ATOM 659 C CA . GLU B 1 12 ? 9.227 -16.766 -14 1 50.59 12 GLU B CA 1
ATOM 660 C C . GLU B 1 12 ? 8.07 -15.812 -13.688 1 50.59 12 GLU B C 1
ATOM 662 O O . GLU B 1 12 ? 8.289 -14.633 -13.391 1 50.59 12 GLU B O 1
ATOM 667 N N . ARG B 1 13 ? 7.02 -15.805 -14.562 1 61.78 13 ARG B N 1
ATOM 668 C CA . ARG B 1 13 ? 5.766 -15.172 -14.172 1 61.78 13 ARG B CA 1
ATOM 669 C C . ARG B 1 13 ? 5.438 -15.453 -12.711 1 61.78 13 ARG B C 1
ATOM 671 O O . ARG B 1 13 ? 5.457 -16.609 -12.273 1 61.78 13 ARG B O 1
ATOM 678 N N . GLY B 1 14 ? 5.82 -14.562 -11.93 1 68.44 14 GLY B N 1
ATOM 679 C CA . GLY B 1 14 ? 5.57 -14.664 -10.508 1 68.44 14 GLY B CA 1
ATOM 680 C C . GLY B 1 14 ? 4.172 -15.148 -10.18 1 68.44 14 GLY B C 1
ATOM 681 O O . GLY B 1 14 ? 3.455 -15.633 -11.055 1 68.44 14 GLY B O 1
ATOM 682 N N . GLN B 1 15 ? 3.9 -15.148 -8.992 1 78.88 15 GLN B N 1
ATOM 683 C CA . GLN B 1 15 ? 2.652 -15.609 -8.391 1 78.88 15 GLN B CA 1
ATOM 684 C C . GLN B 1 15 ? 1.445 -15.078 -9.156 1 78.88 15 GLN B C 1
ATOM 686 O O . GLN B 1 15 ? 0.413 -15.742 -9.242 1 78.8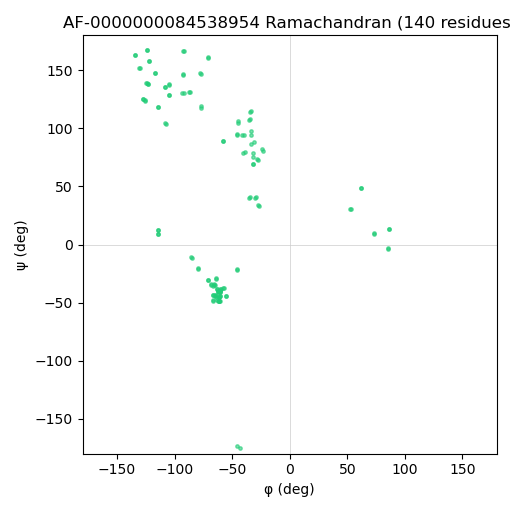8 15 GLN B O 1
ATOM 691 N N . TYR B 1 16 ? 1.62 -13.969 -9.938 1 90.06 16 TYR B N 1
ATOM 692 C CA . TYR B 1 16 ? 0.506 -13.312 -10.609 1 90.06 16 TYR B CA 1
ATOM 693 C C . TYR B 1 16 ? 0.646 -13.43 -12.125 1 90.06 16 TYR B C 1
ATOM 695 O O . TYR B 1 16 ? -0.086 -12.773 -12.875 1 90.06 16 TYR B O 1
ATOM 703 N N . GLY B 1 17 ? 1.585 -14.219 -12.555 1 89.44 17 GLY B N 1
ATOM 704 C CA . GLY B 1 17 ? 1.792 -14.359 -13.984 1 89.44 17 GLY B CA 1
ATOM 705 C C . GLY B 1 17 ? 2.434 -13.141 -14.625 1 89.44 17 GLY B C 1
ATOM 706 O O . GLY B 1 17 ? 2.334 -12.945 -15.836 1 89.44 17 GLY B O 1
ATOM 707 N N . GLU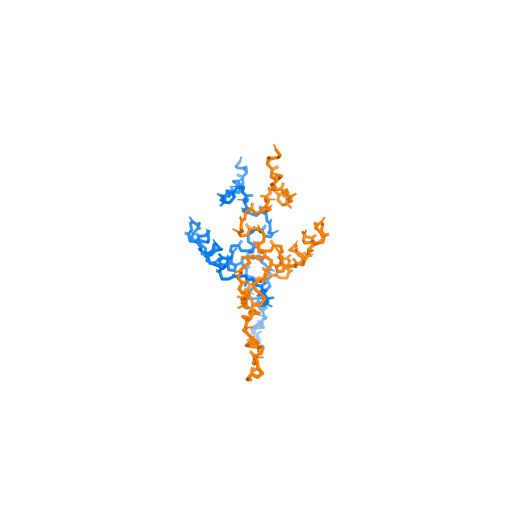 B 1 18 ? 2.865 -12.266 -13.891 1 92 18 GLU B N 1
ATOM 708 C CA . GLU B 1 18 ? 3.51 -11.023 -14.32 1 92 18 GLU B CA 1
ATOM 709 C C . GLU B 1 18 ? 4.828 -10.812 -13.578 1 92 18 GLU B C 1
ATOM 711 O O . GLU B 1 18 ? 5.004 -11.289 -12.461 1 92 18 GLU B O 1
ATOM 716 N N . THR B 1 19 ? 5.699 -10.102 -14.273 1 92.38 19 THR B N 1
ATOM 717 C CA . THR B 1 19 ? 6.949 -9.703 -13.625 1 92.38 19 THR B CA 1
ATOM 718 C C . THR B 1 19 ? 6.719 -8.539 -12.672 1 92.38 19 THR B C 1
ATOM 720 O O . THR B 1 19 ? 5.832 -7.711 -12.898 1 92.38 19 THR B O 1
ATOM 723 N N . LYS B 1 20 ? 7.523 -8.555 -11.586 1 94.56 20 LYS B N 1
ATOM 724 C CA . LYS B 1 20 ? 7.418 -7.473 -10.617 1 94.56 20 LYS B CA 1
ATOM 725 C C . LYS B 1 20 ? 8.414 -6.355 -10.922 1 94.56 20 LYS B C 1
ATOM 727 O O . LYS B 1 20 ? 9.461 -6.598 -11.523 1 94.56 20 LYS B O 1
ATOM 732 N N . SER B 1 21 ? 7.98 -5.18 -10.633 1 95.12 21 SER B N 1
ATOM 733 C CA . SER B 1 21 ? 8.836 -4 -10.727 1 95.12 21 SER B CA 1
ATOM 734 C C . SER B 1 21 ? 8.922 -3.271 -9.391 1 95.12 21 SER B C 1
ATOM 736 O O . SER B 1 21 ? 8.031 -3.398 -8.547 1 95.12 21 SER B O 1
ATOM 738 N N . ARG B 1 22 ? 10.023 -2.494 -9.305 1 96.69 22 ARG B N 1
ATOM 739 C CA . ARG B 1 22 ? 10.234 -1.718 -8.086 1 96.69 22 ARG B CA 1
ATOM 740 C C . ARG B 1 22 ? 9.531 -0.369 -8.172 1 96.69 22 ARG B C 1
ATOM 742 O O . ARG B 1 22 ? 9.594 0.31 -9.195 1 96.69 22 ARG B O 1
ATOM 749 N N . VAL B 1 23 ? 8.805 -0.061 -7.129 1 97.56 23 VAL B N 1
ATOM 750 C CA . VAL B 1 23 ? 8.188 1.256 -6.992 1 97.56 23 VAL B CA 1
ATOM 751 C C . VAL B 1 23 ? 8.633 1.898 -5.68 1 97.56 23 VAL B C 1
ATOM 753 O O . VAL B 1 23 ? 8.773 1.214 -4.66 1 97.56 23 VAL B O 1
ATOM 756 N N . THR B 1 24 ? 8.914 3.201 -5.734 1 97.94 24 THR B N 1
ATOM 757 C CA . THR B 1 24 ? 9.289 3.959 -4.547 1 97.94 24 THR B CA 1
ATOM 758 C C . THR B 1 24 ? 8.133 4.836 -4.074 1 97.94 24 THR B C 1
ATOM 760 O O . THR B 1 24 ? 7.531 5.562 -4.871 1 97.94 24 THR B O 1
ATOM 763 N N . LEU B 1 25 ? 7.809 4.715 -2.793 1 98 25 LEU B N 1
ATOM 764 C CA . LEU B 1 25 ? 6.785 5.547 -2.174 1 98 25 LEU B CA 1
ATOM 765 C C . LEU B 1 25 ? 7.383 6.414 -1.069 1 98 25 LEU B C 1
ATOM 767 O O . LEU B 1 25 ? 8.352 6.016 -0.419 1 98 25 LEU B O 1
ATOM 771 N N . THR B 1 26 ? 6.812 7.609 -0.894 1 97.25 26 THR B N 1
ATOM 772 C CA . THR B 1 26 ? 7.207 8.5 0.19 1 97.25 26 THR B CA 1
ATOM 773 C C . THR B 1 26 ? 6.121 8.57 1.258 1 97.25 26 THR B C 1
ATOM 775 O O . THR B 1 26 ? 5.059 9.164 1.035 1 97.25 26 THR B O 1
ATOM 778 N N . VAL B 1 27 ? 6.363 7.906 2.342 1 97.19 27 VAL B N 1
ATOM 779 C CA . VAL B 1 27 ? 5.387 7.816 3.42 1 97.19 27 VAL B CA 1
ATOM 780 C C . VAL B 1 27 ? 6.074 8.055 4.762 1 97.19 27 VAL B C 1
ATOM 782 O O . VAL B 1 27 ? 7.305 8.117 4.832 1 97.19 27 VAL B O 1
ATOM 785 N N . THR B 1 28 ? 5.25 8.336 5.719 1 97.31 28 THR B N 1
ATOM 786 C CA . THR B 1 28 ? 5.797 8.57 7.047 1 97.31 28 THR B CA 1
ATOM 787 C C . THR B 1 28 ? 6.309 7.273 7.664 1 97.31 28 THR B C 1
ATOM 789 O O . THR B 1 28 ? 5.961 6.184 7.203 1 97.31 28 THR B O 1
ATOM 792 N N . GLN B 1 29 ? 7.191 7.41 8.695 1 96.44 29 GLN B N 1
ATOM 793 C CA . GLN B 1 29 ? 7.684 6.238 9.414 1 96.44 29 GLN B CA 1
ATOM 794 C C . GLN B 1 29 ? 6.535 5.465 10.055 1 96.44 29 GLN B C 1
ATOM 796 O O . GLN B 1 29 ? 6.543 4.23 10.078 1 96.44 29 GLN B O 1
ATOM 801 N N . SER B 1 30 ? 5.543 6.148 10.586 1 96.5 30 SER B N 1
ATOM 802 C CA . SER B 1 30 ? 4.398 5.492 11.211 1 96.5 30 SER B CA 1
ATOM 803 C C . SER B 1 30 ? 3.635 4.637 10.203 1 96.5 30 SER B C 1
ATOM 805 O O . SER B 1 30 ? 3.207 3.525 10.523 1 96.5 30 SER B O 1
ATOM 807 N N . ALA B 1 31 ? 3.463 5.137 8.992 1 96.19 31 ALA B N 1
ATOM 808 C CA . ALA B 1 31 ? 2.775 4.371 7.957 1 96.19 31 ALA B CA 1
ATOM 809 C C . ALA B 1 31 ? 3.537 3.092 7.625 1 96.19 31 ALA B C 1
ATOM 811 O O . ALA B 1 31 ? 2.934 2.033 7.445 1 96.19 31 ALA B O 1
ATOM 812 N N . ILE B 1 32 ? 4.879 3.211 7.617 1 97.44 32 ILE B N 1
ATOM 813 C CA . ILE B 1 32 ? 5.715 2.047 7.348 1 97.44 32 ILE B CA 1
ATOM 814 C C . ILE B 1 32 ? 5.504 0.998 8.438 1 97.44 32 ILE B C 1
ATOM 816 O O . ILE B 1 32 ? 5.285 -0.179 8.141 1 97.44 32 ILE B O 1
ATOM 820 N N . ASP B 1 33 ? 5.566 1.49 9.609 1 96.81 33 ASP B N 1
ATOM 821 C CA . ASP B 1 33 ? 5.387 0.591 10.75 1 96.81 33 ASP B CA 1
ATOM 822 C C . ASP B 1 33 ? 4.012 -0.071 10.719 1 96.81 33 ASP B C 1
ATOM 824 O O . ASP B 1 33 ? 3.883 -1.262 11.008 1 96.81 33 ASP B O 1
ATOM 828 N N . MET B 1 34 ? 3.014 0.638 10.367 1 95.12 34 MET B N 1
ATOM 829 C CA . MET B 1 34 ? 1.653 0.113 10.297 1 95.12 34 MET B CA 1
ATOM 830 C C . MET B 1 34 ? 1.53 -0.933 9.195 1 95.12 34 MET B C 1
ATOM 832 O O . MET B 1 34 ? 0.923 -1.986 9.398 1 95.12 34 MET B O 1
ATOM 836 N N . LEU B 1 35 ? 2.121 -0.651 8.047 1 96.19 35 LEU B N 1
ATOM 837 C CA . LEU B 1 35 ? 2.111 -1.618 6.957 1 96.19 35 LEU B CA 1
ATOM 838 C C . LEU B 1 35 ? 2.834 -2.9 7.359 1 96.19 35 LEU B C 1
ATOM 840 O O . LEU B 1 35 ? 2.369 -4 7.059 1 96.19 35 LEU B O 1
ATOM 844 N N . ASP B 1 36 ? 3.955 -2.709 8.094 1 97.12 36 ASP B N 1
ATOM 845 C CA . ASP B 1 36 ? 4.723 -3.863 8.547 1 97.12 36 ASP B CA 1
ATOM 846 C C . ASP B 1 36 ? 3.912 -4.703 9.539 1 97.12 36 ASP B C 1
ATOM 848 O O . ASP B 1 36 ? 3.934 -5.934 9.477 1 97.12 36 ASP B O 1
ATOM 852 N N . GLN B 1 37 ? 3.301 -4.059 10.414 1 96.25 37 GLN B N 1
ATOM 853 C CA . GLN B 1 37 ? 2.477 -4.766 11.391 1 96.25 37 GLN B CA 1
ATOM 854 C C . GLN B 1 37 ? 1.341 -5.523 10.711 1 96.25 37 GLN B C 1
ATOM 856 O O . GLN B 1 37 ? 1.076 -6.68 11.039 1 96.25 37 GLN B O 1
ATOM 861 N N . MET B 1 38 ? 0.655 -4.883 9.758 1 94.31 38 MET B N 1
ATOM 862 C CA . MET B 1 38 ? -0.418 -5.523 9.008 1 94.31 38 MET B CA 1
ATOM 863 C C . MET B 1 38 ? 0.101 -6.742 8.242 1 94.31 38 MET B C 1
ATOM 865 O O . MET B 1 38 ? -0.548 -7.789 8.219 1 94.31 38 MET B O 1
ATOM 869 N N . ALA B 1 39 ? 1.242 -6.543 7.621 1 96.31 39 ALA B N 1
ATOM 870 C CA . ALA B 1 39 ? 1.831 -7.629 6.848 1 96.31 39 ALA B CA 1
ATOM 871 C C . ALA B 1 39 ? 2.133 -8.836 7.734 1 96.31 39 ALA B C 1
ATOM 873 O O . ALA B 1 39 ? 1.825 -9.977 7.371 1 96.31 39 ALA B O 1
ATOM 874 N N . LYS B 1 40 ? 2.645 -8.562 8.93 1 96.12 40 LYS B N 1
ATOM 875 C CA . LYS B 1 40 ? 2.996 -9.625 9.867 1 96.12 40 LYS B CA 1
ATOM 876 C C . LYS B 1 40 ? 1.756 -10.383 10.328 1 96.12 40 LYS B C 1
ATOM 878 O O . LYS B 1 40 ? 1.801 -11.602 10.508 1 96.12 40 LYS B O 1
ATOM 883 N N . GLU B 1 41 ? 0.694 -9.719 10.445 1 93.38 41 GLU B N 1
ATOM 884 C CA . GLU B 1 41 ? -0.55 -10.312 10.93 1 93.38 41 GLU B CA 1
ATOM 885 C C . GLU B 1 41 ? -1.06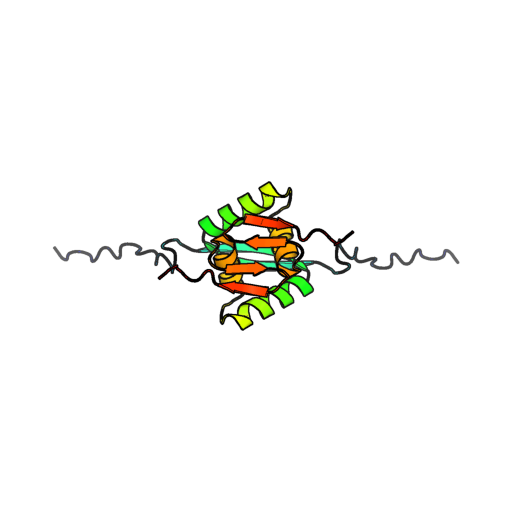1 -11.383 9.977 1 93.38 41 GLU B C 1
ATOM 887 O O . GLU B 1 41 ? -1.731 -12.328 10.398 1 93.38 41 GLU B O 1
ATOM 892 N N . VAL B 1 42 ? -0.781 -11.266 8.68 1 93.31 42 VAL B N 1
ATOM 893 C CA . VAL B 1 42 ? -1.289 -12.211 7.695 1 93.31 42 VAL B CA 1
ATOM 894 C C . VAL B 1 42 ? -0.128 -12.992 7.082 1 93.31 42 VAL B C 1
ATOM 896 O O . VAL B 1 42 ? -0.268 -13.586 6.008 1 93.31 42 VAL B O 1
ATOM 899 N N . ASP B 1 43 ? 1.09 -12.938 7.652 1 96 43 ASP B N 1
ATOM 900 C CA . ASP B 1 43 ? 2.299 -13.656 7.266 1 96 43 ASP B CA 1
ATOM 901 C C . ASP B 1 43 ? 2.738 -13.273 5.852 1 96 43 ASP B C 1
ATOM 903 O O . ASP B 1 43 ? 2.984 -14.148 5.016 1 96 43 ASP B O 1
ATOM 907 N N . LEU B 1 44 ? 2.801 -11.984 5.555 1 96.62 44 LEU B N 1
ATOM 908 C CA . LEU B 1 44 ? 3.291 -11.414 4.305 1 96.62 44 LEU B CA 1
ATOM 909 C C . LEU B 1 44 ? 4.414 -10.414 4.562 1 96.62 44 LEU B C 1
ATOM 911 O O . LEU B 1 44 ? 4.707 -10.094 5.719 1 96.62 44 LEU B O 1
ATOM 915 N N . ASN B 1 45 ? 5.047 -10.07 3.496 1 97.44 45 ASN B N 1
ATOM 916 C CA . ASN B 1 45 ? 5.918 -8.898 3.537 1 97.44 45 ASN B CA 1
ATOM 917 C C . ASN B 1 45 ? 5.18 -7.633 3.109 1 97.44 45 ASN B C 1
ATOM 919 O O . ASN B 1 45 ? 4.051 -7.703 2.625 1 97.44 45 ASN B O 1
ATOM 923 N N . ARG B 1 46 ? 5.766 -6.539 3.365 1 97.25 46 ARG B N 1
ATOM 924 C CA . ARG B 1 46 ? 5.168 -5.242 3.072 1 97.25 46 ARG B CA 1
ATOM 925 C C . ARG B 1 46 ? 4.773 -5.145 1.603 1 97.25 46 ARG B C 1
ATOM 927 O O . ARG B 1 46 ? 3.68 -4.672 1.278 1 97.25 46 ARG B O 1
ATOM 934 N N . SER B 1 47 ? 5.68 -5.605 0.657 1 97.88 47 SER B N 1
ATOM 935 C CA . SER B 1 47 ? 5.414 -5.531 -0.775 1 97.88 47 SER B CA 1
ATOM 936 C C . SER B 1 47 ? 4.227 -6.406 -1.161 1 97.88 47 SER B C 1
ATOM 938 O O . SER B 1 47 ? 3.348 -5.977 -1.911 1 97.88 47 SER B O 1
ATOM 940 N N . GLU B 1 48 ? 4.227 -7.562 -0.604 1 96.75 48 GLU B N 1
ATOM 941 C CA . GLU B 1 48 ? 3.123 -8.477 -0.891 1 96.75 48 GLU B CA 1
ATOM 942 C C . GLU B 1 48 ? 1.815 -7.969 -0.293 1 96.75 48 GLU B C 1
ATOM 944 O O . GLU B 1 48 ? 0.75 -8.117 -0.895 1 96.75 48 GLU B O 1
ATOM 949 N N . LEU B 1 49 ? 1.872 -7.332 0.851 1 95.75 49 LEU B N 1
ATOM 950 C CA . LEU B 1 49 ? 0.682 -6.742 1.454 1 95.75 49 LEU B CA 1
ATOM 951 C C . LEU B 1 49 ? 0.073 -5.688 0.536 1 95.75 49 LEU B C 1
ATOM 953 O O . LEU B 1 49 ? -1.119 -5.742 0.226 1 95.75 49 LEU B O 1
ATOM 957 N N . VAL B 1 50 ? 0.893 -4.809 0.059 1 96.44 50 VAL B N 1
ATOM 958 C CA . VAL B 1 50 ? 0.416 -3.725 -0.794 1 96.44 50 VAL B CA 1
ATOM 959 C C . VAL B 1 50 ? -0.097 -4.293 -2.115 1 96.44 50 VAL B C 1
ATOM 961 O O . VAL B 1 50 ? -1.12 -3.844 -2.637 1 96.44 50 VAL B O 1
ATOM 964 N N . GLU B 1 51 ? 0.584 -5.375 -2.594 1 95.69 51 GLU B N 1
ATOM 965 C CA . GLU B 1 51 ? 0.166 -6.062 -3.811 1 95.69 51 GLU B CA 1
ATOM 966 C C . GLU B 1 51 ? -1.238 -6.641 -3.664 1 95.69 51 GLU B C 1
ATOM 968 O O . GLU B 1 51 ? -2.1 -6.422 -4.516 1 95.69 51 GLU B O 1
ATOM 973 N N . GLN B 1 52 ? -1.482 -7.332 -2.604 1 94.12 52 GLN B N 1
ATOM 974 C CA . GLN B 1 52 ? -2.762 -8 -2.393 1 94.12 52 GLN B CA 1
ATOM 975 C C . GLN B 1 52 ? -3.873 -6.992 -2.115 1 94.12 52 GLN B C 1
ATOM 977 O O . GLN B 1 52 ? -5.023 -7.211 -2.498 1 94.12 52 GLN B O 1
ATOM 982 N N . ILE B 1 53 ? -3.506 -5.867 -1.508 1 93.06 53 ILE B N 1
ATOM 983 C CA . ILE B 1 53 ? -4.465 -4.789 -1.312 1 93.06 53 ILE B CA 1
ATOM 984 C C . ILE B 1 53 ? -4.867 -4.203 -2.666 1 93.06 53 ILE B C 1
ATOM 986 O O . ILE B 1 53 ? -6.055 -4.023 -2.941 1 93.06 53 ILE B O 1
ATOM 990 N N . ALA B 1 54 ? -3.908 -3.926 -3.459 1 94.06 54 ALA B N 1
ATOM 991 C CA . ALA B 1 54 ? -4.164 -3.357 -4.781 1 94.06 54 ALA B CA 1
ATOM 992 C C . ALA B 1 54 ? -5.074 -4.27 -5.602 1 94.06 54 ALA B C 1
ATOM 994 O O . ALA B 1 54 ? -5.992 -3.795 -6.273 1 94.06 54 ALA B O 1
ATOM 995 N N . ARG B 1 55 ? -4.879 -5.527 -5.445 1 91.88 55 ARG B N 1
ATOM 996 C CA . ARG B 1 55 ? -5.602 -6.5 -6.262 1 91.88 55 ARG B CA 1
ATOM 997 C C . ARG B 1 55 ? -6.961 -6.82 -5.652 1 91.88 55 ARG B C 1
ATOM 999 O O . ARG B 1 55 ? -7.762 -7.539 -6.254 1 91.88 55 ARG B O 1
ATOM 1006 N N . GLY B 1 56 ? -7.129 -6.375 -4.465 1 90.12 56 GLY B N 1
ATOM 1007 C CA . GLY B 1 56 ? -8.414 -6.621 -3.826 1 90.12 56 GLY B CA 1
ATOM 1008 C C . GLY B 1 56 ? -8.484 -7.965 -3.127 1 90.12 56 GLY B C 1
ATOM 1009 O O . GLY B 1 56 ? -9.57 -8.461 -2.832 1 90.12 56 GLY B O 1
ATOM 1010 N N . MET B 1 57 ? -7.379 -8.594 -2.943 1 90.62 57 MET B N 1
ATOM 1011 C CA . MET B 1 57 ? -7.316 -9.891 -2.275 1 90.62 57 MET B CA 1
ATOM 1012 C C . MET B 1 57 ? -7.391 -9.727 -0.761 1 90.62 57 MET B C 1
ATOM 1014 O O . MET B 1 57 ? -7.738 -10.672 -0.048 1 90.62 57 MET B O 1
ATOM 1018 N N . LEU B 1 58 ? -7.066 -8.5 -0.272 1 90.88 58 LEU B N 1
ATOM 1019 C CA . LEU B 1 58 ? -7.199 -8.125 1.133 1 90.88 58 LEU B CA 1
ATOM 1020 C C . LEU B 1 58 ? -8.086 -6.898 1.29 1 90.88 58 LEU B C 1
ATOM 1022 O O . LEU B 1 58 ? -8.023 -5.977 0.476 1 90.88 58 LEU B O 1
ATOM 1026 N N . GLU B 1 59 ? -8.898 -6.961 2.25 1 88.19 59 GLU B N 1
ATOM 1027 C CA . GLU B 1 59 ? -9.75 -5.832 2.607 1 88.19 59 GLU B CA 1
ATOM 1028 C C . GLU B 1 59 ? -9.297 -5.18 3.908 1 88.19 59 GLU B C 1
ATOM 1030 O O . GLU B 1 59 ? -8.891 -5.871 4.844 1 88.19 59 GLU B O 1
ATOM 1035 N N . ILE B 1 60 ? -9.289 -3.891 3.846 1 84.19 60 ILE B N 1
ATOM 1036 C CA . ILE B 1 60 ? -8.961 -3.156 5.066 1 84.19 60 ILE B CA 1
ATOM 1037 C C . ILE B 1 60 ? -10.18 -2.365 5.535 1 84.19 60 ILE B C 1
ATOM 1039 O O . ILE B 1 60 ? -10.758 -1.584 4.77 1 84.19 60 ILE B O 1
ATOM 1043 N N . LYS B 1 61 ? -10.57 -2.701 6.637 1 77.25 61 LYS B N 1
ATOM 1044 C CA . LYS B 1 61 ? -11.672 -1.986 7.277 1 77.25 61 LYS B CA 1
ATOM 1045 C C . LYS B 1 61 ? -11.273 -1.497 8.664 1 77.25 61 LYS B C 1
ATOM 1047 O O . LYS B 1 61 ? -10.93 -2.301 9.539 1 77.25 61 LYS B O 1
ATOM 1052 N N . GLY B 1 62 ? -11.43 -0.19 8.781 1 70.56 62 GLY B N 1
ATOM 1053 C CA . GLY B 1 62 ? -11.109 0.33 10.102 1 70.56 62 GLY B CA 1
ATOM 1054 C C . GLY B 1 62 ? -9.727 -0.071 10.578 1 70.56 62 GLY B C 1
ATOM 1055 O O . GLY B 1 62 ? -9.531 -0.376 11.758 1 70.56 62 GLY B O 1
ATOM 1056 N N . GLY B 1 63 ? -8.781 -0.253 9.695 1 69.5 63 GLY B N 1
ATOM 1057 C CA . GLY B 1 63 ? -7.43 -0.636 10.078 1 69.5 63 GLY B CA 1
ATOM 1058 C C . GLY B 1 63 ? -7.258 -2.135 10.234 1 69.5 63 GLY B C 1
ATOM 1059 O O . GLY B 1 63 ? -6.164 -2.607 10.555 1 69.5 63 GLY B O 1
ATOM 1060 N N . GLN B 1 64 ? -8.281 -2.857 10.102 1 76.12 64 GLN B N 1
ATOM 1061 C CA . GLN B 1 64 ? -8.227 -4.309 10.234 1 76.12 64 GLN B CA 1
ATOM 1062 C C . GLN B 1 64 ? -8.305 -4.988 8.867 1 76.12 64 GLN B C 1
ATOM 1064 O O . GLN B 1 64 ? -9.07 -4.566 8 1 76.12 64 GLN B O 1
ATOM 1069 N N . LEU B 1 65 ? -7.445 -6.016 8.734 1 82.38 65 LEU B N 1
ATOM 1070 C CA . LEU B 1 65 ? -7.359 -6.711 7.457 1 82.38 65 LEU B CA 1
ATOM 1071 C C . LEU B 1 65 ? -8.305 -7.906 7.426 1 82.38 65 LEU B C 1
ATOM 1073 O O . LEU B 1 65 ? -8.461 -8.609 8.43 1 82.38 65 LEU B O 1
ATOM 1077 N N . SER B 1 66 ? -9.094 -8 6.359 1 80 66 SER B N 1
ATOM 1078 C CA . SER B 1 66 ? -9.875 -9.203 6.105 1 80 66 SER B CA 1
ATOM 1079 C C . SER B 1 66 ? -9.641 -9.734 4.695 1 80 66 SER B C 1
ATOM 1081 O O . SER B 1 66 ? -9.508 -8.953 3.748 1 80 66 SER B O 1
ATOM 1083 N N . ARG B 1 67 ? -9.234 -11.062 4.742 1 74 67 ARG B N 1
ATOM 1084 C CA . ARG B 1 67 ? -8.969 -11.68 3.445 1 74 67 ARG B CA 1
ATOM 1085 C C . ARG B 1 67 ? -10.266 -12.039 2.736 1 74 67 ARG B C 1
ATOM 1087 O O . ARG B 1 67 ? -11.219 -12.5 3.371 1 74 67 ARG B O 1
ATOM 1094 N N . GLN B 1 68 ? -10.57 -11.5 1.606 1 65.25 68 GLN B N 1
ATOM 1095 C CA . GLN B 1 68 ? -11.758 -11.883 0.85 1 65.25 68 GLN B CA 1
ATOM 1096 C C . GLN B 1 68 ? -11.75 -13.375 0.522 1 65.25 68 GLN B C 1
ATOM 1098 O O . GLN B 1 68 ? -10.727 -13.914 0.097 1 65.25 68 GLN B O 1
ATOM 1103 N N . GLN B 1 69 ? -12.336 -14.234 1.462 1 51.66 69 GLN B N 1
ATOM 1104 C CA . GLN B 1 69 ? -12.555 -15.656 1.229 1 51.66 69 GLN B CA 1
ATOM 1105 C C . GLN B 1 69 ? -13.133 -15.906 -0.161 1 51.66 69 GLN B C 1
ATOM 1107 O O . GLN B 1 69 ? -14.008 -15.164 -0.614 1 51.66 69 GLN B O 1
ATOM 1112 N N . ALA B 1 70 ? -12.336 -16.406 -1.139 1 45.62 70 ALA B N 1
ATOM 1113 C CA . ALA B 1 70 ? -13 -16.984 -2.299 1 45.62 70 ALA B CA 1
ATOM 1114 C C . ALA B 1 70 ? -14.297 -17.672 -1.894 1 45.62 70 ALA B C 1
ATOM 1116 O O . ALA B 1 70 ? -14.391 -18.266 -0.813 1 45.62 70 ALA B O 1
ATOM 1117 N N . ALA B 1 71 ? -15.602 -17.156 -2.188 1 38.16 71 ALA B N 1
ATOM 1118 C CA . ALA B 1 71 ? -16.734 -18.078 -2.092 1 38.16 71 ALA B CA 1
ATOM 1119 C C . ALA B 1 71 ? -16.312 -19.484 -2.506 1 38.16 71 ALA B C 1
ATOM 1121 O O . ALA B 1 71 ? -15.797 -19.688 -3.604 1 38.16 71 ALA B O 1
ATOM 1122 N N . LYS B 1 72 ? -15.977 -20.438 -1.629 1 28.97 72 LYS B N 1
ATOM 1123 C CA . LYS B 1 72 ? -16.172 -21.828 -2.012 1 28.97 72 LYS B CA 1
ATOM 1124 C C . LYS B 1 72 ? -17.531 -22.047 -2.654 1 28.97 72 LYS B C 1
ATOM 1126 O O . LYS B 1 72 ? -18.531 -21.453 -2.223 1 28.97 72 LYS B O 1
#

Solvent-accessible surface area (backbone atoms only — not comparable to full-atom values): 8295 Å² total; per-residue (Å²): 130,82,76,71,74,72,73,64,79,66,65,68,46,42,101,78,66,41,59,66,43,82,44,77,33,59,29,36,60,66,32,51,52,38,37,44,52,55,12,53,74,72,74,44,48,52,34,54,40,53,34,33,40,40,69,28,50,37,21,33,51,84,65,39,80,42,68,62,69,73,84,126,129,80,77,71,75,71,75,63,79,65,65,69,45,41,100,79,66,41,60,66,43,81,44,79,33,58,29,37,61,66,32,50,52,39,38,43,53,56,10,53,75,73,74,44,48,53,34,55,40,54,34,33,40,39,69,28,50,35,22,34,50,87,65,38,79,40,67,63,68,74,83,126

pLDDT: mean 80.02, std 21.43, range [28.97, 98.0]

Organism: NCBI:txid376219

Sequence (144 aa):
MKRTKLYGNRAERGQYGETKSRVTLTVTQSAIDMLDQMAKEVDLNRSELVEQIARGMLEIKGGQLSRQQAAKMKRTKLYGNRAERGQYGETKSRVTLTVTQSAIDMLDQMAKEVDLNRSELVEQIARGMLEIKGGQLSRQQAAK

InterPro domains:
  IPR002145 Ribbon-helix-helix protein, CopG [PF01402] (22-55)
  IPR010985 Ribbon-helix-helix [SSF47598] (20-58)

Nearest PDB structures (foldseek):
  6n0v-assembly2_B  TM=4.815E-01  e=1.913E+00  Thermochaetoides thermophila DSM 1495
  8uk9-assembly1_A  TM=5.837E-01  e=4.063E+00  Tequatrovirus T4
  6n0v-assembly2_B  TM=4.817E-01  e=1.913E+00  Thermochaetoides thermophila DSM 1495
  8uk9-assembly1_A  TM=5.836E-01  e=4.063E+00  Tequatrovirus T4

Secondary structure (DSSP, 8-state):
--------------TTSS-EEEEEEEEEHHHHHHHHHHHHHTT--HHHHHHHHHHTSEEEETTEEEE-----/--------------TTSS-EEEEEEEEEHHHHHHHHHHHHHTT--HHHHHHHHHHTSEEEETTEEEE-----

Radius of gyration: 19.92 Å; Cα contacts (8 Å, |Δi|>4): 196; chains: 2; bounding box: 42×73×55 Å